Protein AF-A0A8T1RY50-F1 (afdb_monomer_lite)

Sequence (180 aa):
KTMLNDLLRFDVKDCSWCRAFTTGTPPAPRYHHSAVVYGSSMFVFGGYTGDIYSNSNLKNKNDLFEYKFATGQWTEWKTEGRLPVARSAHGATVYSEKLWIFAGYDGNARLNDMWTIGLQDRELTCWEEVSPESQQYSTSSWCFYIILCFLFQIFPQSVISYIFCRKLKISLFPLCADLI

InterPro domains:
  IPR015915 Kelch-type beta-propeller [G3DSA:2.120.10.80] (1-152)
  IPR015915 Kelch-type beta-propeller [SSF117281] (3-144)
  IPR051568 LZTR1/Attractin [PTHR46376] (1-136)

Secondary structure (DSSP, 8-state):
-------EEEETTTTEEEEPP-EE-PPPS-BS-EEEEETTEEEEE--EEEETTTTEEEEE---EEEEETTTTEEEEPPEESS-PPS-BS-EEEEETTEEEEEEEE-SSSEEEEEEEEESS--S-EE-EE--GGG--S-TTSHHHHHHHHHHHTTS-HHHHHHHHHHH-------------

Organism: Chelydra serpentina (NCBI:txid8475)

Foldseek 3Di:
DAFDQWDWDQDPVVRDIDTQDADDDTDDRFPQWDWEDDDQKIKIAWGWHDGPVVPPPTAIGGWIWIQGNVPNYIDTADEDDDGDARFGNWDWYDDPQKIKIAWGDNPPDTGGWIWIWHNPDRPYIYIDTDDPPPDPDDPPPDVVVVVVVRVPVPDDPVVVVVVVVPPDPDDDDDDDDDDD

Structure (mmCIF, N/CA/C/O backbone):
data_AF-A0A8T1RY50-F1
#
_entry.id   AF-A0A8T1RY50-F1
#
loop_
_atom_site.group_PDB
_atom_site.id
_atom_site.type_symbol
_atom_site.label_atom_id
_atom_site.label_alt_id
_atom_site.label_comp_id
_atom_site.label_asym_id
_atom_site.label_entity_id
_atom_site.label_seq_id
_atom_site.pdbx_PDB_ins_code
_atom_site.Cartn_x
_atom_site.Cartn_y
_atom_site.Cartn_z
_atom_site.occupancy
_atom_site.B_iso_or_equiv
_atom_site.auth_seq_id
_atom_site.auth_comp_id
_atom_site.auth_asym_id
_atom_site.auth_atom_id
_atom_site.pdbx_PDB_model_num
ATOM 1 N N . LYS A 1 1 ? 6.073 -7.346 -20.259 1.00 58.56 1 LYS A N 1
ATOM 2 C CA . LYS A 1 1 ? 4.921 -7.137 -19.345 1.00 58.56 1 LYS A CA 1
ATOM 3 C C . LYS A 1 1 ? 5.259 -5.949 -18.466 1.00 58.56 1 LYS A C 1
ATOM 5 O O . LYS A 1 1 ? 6.301 -5.985 -17.830 1.00 58.56 1 LYS A O 1
ATOM 10 N N . THR A 1 2 ? 4.444 -4.904 -18.493 1.00 80.56 2 THR A N 1
ATOM 11 C CA . THR A 1 2 ? 4.612 -3.713 -17.654 1.00 80.56 2 THR A CA 1
ATOM 12 C C . THR A 1 2 ? 4.087 -3.982 -16.246 1.00 80.56 2 THR A C 1
ATOM 14 O O . THR A 1 2 ? 3.250 -4.869 -16.051 1.00 80.56 2 THR A O 1
ATOM 17 N N . MET A 1 3 ? 4.588 -3.249 -15.250 1.00 88.38 3 MET A N 1
ATOM 18 C CA . MET A 1 3 ? 3.938 -3.243 -13.942 1.00 88.38 3 MET A CA 1
ATOM 19 C C . MET A 1 3 ? 2.560 -2.594 -14.040 1.00 88.38 3 MET A C 1
ATOM 21 O O . MET A 1 3 ? 2.364 -1.681 -14.840 1.00 88.38 3 MET A O 1
ATOM 25 N N . LEU A 1 4 ? 1.623 -3.063 -13.216 1.00 91.94 4 LEU A N 1
ATOM 26 C CA . LEU A 1 4 ? 0.250 -2.564 -13.171 1.00 91.94 4 LEU A CA 1
ATOM 27 C C . LEU A 1 4 ? -0.047 -1.961 -11.795 1.00 91.94 4 LEU A C 1
ATOM 29 O O . LEU A 1 4 ? 0.544 -2.356 -10.790 1.00 91.94 4 LEU A O 1
ATOM 33 N N . ASN A 1 5 ? -0.976 -1.013 -11.767 1.00 93.75 5 ASN A N 1
ATOM 34 C CA . ASN A 1 5 ? -1.620 -0.490 -10.561 1.00 93.75 5 ASN A CA 1
ATOM 35 C C . ASN A 1 5 ? -3.150 -0.618 -10.640 1.00 93.75 5 ASN A C 1
ATOM 37 O O . ASN A 1 5 ? -3.877 0.086 -9.942 1.00 93.75 5 ASN A O 1
ATOM 41 N N . ASP A 1 6 ? -3.637 -1.497 -11.515 1.00 92.44 6 ASP A N 1
ATOM 42 C CA . ASP A 1 6 ? -5.059 -1.767 -11.662 1.00 92.44 6 ASP A CA 1
ATOM 43 C C . ASP A 1 6 ? -5.592 -2.453 -10.401 1.00 92.44 6 ASP A C 1
ATOM 45 O O . ASP A 1 6 ? -5.055 -3.473 -9.966 1.00 92.44 6 ASP A O 1
ATOM 49 N N . LEU A 1 7 ? -6.679 -1.920 -9.840 1.00 95.56 7 LEU A N 1
ATOM 50 C CA . LEU A 1 7 ? -7.432 -2.594 -8.790 1.00 95.56 7 LEU A CA 1
ATOM 51 C C . LEU A 1 7 ? -8.587 -3.369 -9.425 1.00 95.56 7 LEU A C 1
ATOM 53 O O . LEU A 1 7 ? -9.485 -2.786 -10.038 1.00 95.56 7 LEU A O 1
ATOM 57 N N . LEU A 1 8 ? -8.560 -4.689 -9.270 1.00 94.94 8 LEU A N 1
ATOM 58 C CA . LEU A 1 8 ? -9.613 -5.583 -9.732 1.00 94.94 8 LEU A CA 1
ATOM 59 C C . LEU A 1 8 ? -10.396 -6.120 -8.539 1.00 94.94 8 LEU A C 1
ATOM 61 O O . LEU A 1 8 ? -9.831 -6.420 -7.489 1.00 94.94 8 LEU A O 1
ATOM 65 N N . ARG A 1 9 ? -11.704 -6.264 -8.725 1.00 93.25 9 ARG A N 1
ATOM 66 C CA . ARG A 1 9 ? -12.611 -6.905 -7.782 1.00 93.25 9 ARG A CA 1
ATOM 67 C C . ARG A 1 9 ? -13.214 -8.125 -8.463 1.00 93.25 9 ARG A C 1
ATOM 69 O O . ARG A 1 9 ? -13.675 -8.041 -9.598 1.00 93.25 9 ARG A O 1
ATOM 76 N N . PHE A 1 10 ? -13.231 -9.241 -7.750 1.00 94.56 10 PHE A N 1
ATOM 77 C CA . PHE A 1 10 ? -14.009 -10.402 -8.150 1.00 94.56 10 PHE A CA 1
ATOM 78 C C . PHE A 1 10 ? -15.392 -10.323 -7.507 1.00 94.56 10 PHE A C 1
ATOM 80 O O . PHE A 1 10 ? -15.496 -10.189 -6.284 1.00 94.56 10 PHE A O 1
ATOM 87 N N . ASP A 1 11 ? -16.444 -10.374 -8.317 1.00 91.38 11 ASP A N 1
ATOM 88 C CA . ASP A 1 11 ? -17.797 -10.565 -7.818 1.00 91.38 11 ASP A CA 1
ATOM 89 C C . ASP A 1 11 ? -18.098 -12.061 -7.716 1.00 91.38 11 ASP A C 1
ATOM 91 O O . ASP A 1 11 ? -18.089 -12.784 -8.711 1.00 91.38 11 ASP A O 1
ATOM 95 N N . VAL A 1 12 ? -18.341 -12.528 -6.490 1.00 95.00 12 VAL A N 1
ATOM 96 C CA . VAL A 1 12 ? -18.585 -13.946 -6.198 1.00 95.00 12 VAL A CA 1
ATOM 97 C C . VAL A 1 12 ? -19.958 -14.396 -6.695 1.00 95.00 12 VAL A C 1
ATOM 99 O O . VAL A 1 12 ? -20.115 -15.563 -7.035 1.00 95.00 12 VAL A O 1
ATOM 102 N N . LYS A 1 13 ? -20.952 -13.499 -6.746 1.00 95.44 13 LYS A N 1
ATOM 103 C CA . LYS A 1 13 ? -22.305 -13.854 -7.198 1.00 95.44 13 LYS A CA 1
ATOM 104 C C . LYS A 1 13 ? -22.330 -14.051 -8.705 1.00 95.44 13 LYS A C 1
ATOM 106 O O . LYS A 1 13 ? -22.889 -15.031 -9.186 1.00 95.44 13 LYS A O 1
ATOM 111 N N . ASP A 1 14 ? -21.673 -13.144 -9.417 1.00 94.25 14 ASP A N 1
ATOM 112 C CA . ASP A 1 14 ? -21.629 -13.149 -10.878 1.00 94.25 14 ASP A CA 1
ATOM 113 C C . ASP A 1 14 ? -20.434 -13.945 -11.430 1.00 94.25 14 ASP A C 1
ATOM 115 O O . ASP A 1 14 ? -20.265 -14.048 -12.645 1.00 94.25 14 ASP A O 1
ATOM 119 N N . CYS A 1 15 ? -19.584 -14.487 -10.549 1.00 96.06 15 CYS A N 1
ATOM 120 C CA . CYS A 1 15 ? -18.342 -15.193 -10.877 1.00 96.06 15 CYS A CA 1
ATOM 121 C C . CYS A 1 15 ? -17.478 -14.444 -11.906 1.00 96.06 15 CYS A C 1
ATOM 123 O O . CYS A 1 15 ? -16.898 -15.047 -12.813 1.00 96.06 15 CYS A O 1
ATOM 125 N N . SER A 1 16 ? -17.400 -13.119 -11.783 1.00 95.56 16 SER A N 1
ATOM 126 C CA . SER A 1 16 ? -16.798 -12.256 -12.797 1.00 95.56 16 SER A CA 1
ATOM 127 C C . SER A 1 16 ? -15.791 -11.279 -12.200 1.00 95.56 16 SER A C 1
ATOM 129 O O . SER A 1 16 ? -15.884 -10.862 -11.047 1.00 95.56 16 SER A O 1
ATOM 131 N N . TRP A 1 17 ? -14.789 -10.920 -13.001 1.00 96.75 17 TRP A N 1
ATOM 132 C CA . TRP A 1 17 ? -13.824 -9.883 -12.651 1.00 96.75 17 TRP A CA 1
ATOM 133 C C . TRP A 1 17 ? -14.281 -8.545 -13.211 1.00 96.75 17 TRP A C 1
ATOM 135 O O . TRP A 1 17 ? -14.539 -8.419 -14.408 1.00 96.75 17 TRP A O 1
ATOM 145 N N . CYS A 1 18 ? -14.309 -7.528 -12.361 1.00 93.75 18 CYS A N 1
ATOM 146 C CA . CYS A 1 18 ? -14.550 -6.154 -12.761 1.00 93.75 18 CYS A CA 1
ATOM 147 C C . CYS A 1 18 ? -13.427 -5.245 -12.259 1.00 93.75 18 CYS A C 1
ATOM 149 O O . CYS A 1 18 ? -12.733 -5.530 -11.278 1.00 93.75 18 CYS A O 1
ATOM 151 N N . ARG A 1 19 ? -13.225 -4.125 -12.953 1.00 94.12 19 ARG A N 1
ATOM 152 C CA . ARG A 1 19 ? -12.331 -3.075 -12.469 1.00 94.12 19 ARG A CA 1
ATOM 153 C C . ARG A 1 19 ? -13.013 -2.383 -11.294 1.00 94.12 19 ARG A C 1
ATOM 155 O O . ARG A 1 19 ? -14.165 -1.969 -11.410 1.00 94.12 19 ARG A O 1
ATOM 162 N N . ALA A 1 20 ? -12.320 -2.281 -10.165 1.00 94.19 20 ALA A N 1
ATOM 163 C CA . ALA A 1 20 ? -12.843 -1.550 -9.023 1.00 94.19 20 ALA A CA 1
ATOM 164 C C . ALA A 1 20 ? -12.942 -0.057 -9.365 1.00 94.19 20 ALA A C 1
ATOM 166 O O . ALA A 1 20 ? -12.116 0.482 -10.105 1.00 94.19 20 ALA A O 1
ATOM 167 N N . PHE A 1 21 ? -13.957 0.611 -8.824 1.00 94.06 21 PHE A N 1
ATOM 168 C CA . PHE A 1 21 ? -14.081 2.058 -8.945 1.00 94.06 21 PHE A CA 1
ATOM 169 C C . PHE A 1 21 ? -12.992 2.734 -8.110 1.00 94.06 21 PHE A C 1
ATOM 171 O O . PHE A 1 21 ? -12.888 2.473 -6.917 1.00 94.06 21 PHE A O 1
ATOM 178 N N . THR A 1 22 ? -12.190 3.604 -8.719 1.00 95.31 22 THR A N 1
ATOM 179 C CA . THR A 1 22 ? -11.070 4.259 -8.034 1.00 95.31 22 THR A CA 1
ATOM 180 C C . THR A 1 22 ? -11.094 5.768 -8.237 1.00 95.31 22 THR A C 1
ATOM 182 O O . THR A 1 22 ? -11.240 6.235 -9.365 1.00 95.31 22 THR A O 1
ATOM 185 N N . THR A 1 23 ? -10.867 6.520 -7.164 1.00 96.81 23 THR A N 1
ATOM 186 C CA . THR A 1 23 ? -10.658 7.975 -7.151 1.00 96.81 23 THR A CA 1
ATOM 187 C C . THR A 1 23 ? -9.398 8.326 -6.352 1.00 96.81 23 THR A C 1
ATOM 189 O O . THR A 1 23 ? -8.834 7.476 -5.662 1.00 96.81 23 THR A O 1
ATOM 192 N N . GLY A 1 24 ? -8.937 9.577 -6.440 1.00 95.62 24 GLY A N 1
ATOM 193 C CA . GLY A 1 24 ? -7.685 10.009 -5.809 1.00 95.62 24 GLY A CA 1
ATOM 194 C C . GLY A 1 24 ? -6.443 9.511 -6.552 1.00 95.62 24 GLY A C 1
ATOM 195 O O . GLY A 1 24 ? -6.509 9.183 -7.738 1.00 95.62 24 GLY A O 1
ATOM 196 N N . THR A 1 25 ? -5.308 9.468 -5.853 1.00 96.06 25 THR A N 1
ATOM 197 C CA . THR A 1 25 ? -4.019 9.059 -6.430 1.00 96.06 25 THR A CA 1
ATOM 198 C C . THR A 1 25 ? -3.674 7.643 -5.966 1.00 96.06 25 THR A C 1
ATOM 200 O O . THR A 1 25 ? -3.323 7.470 -4.797 1.00 96.06 25 THR A O 1
ATOM 203 N N . PRO A 1 26 ? -3.780 6.620 -6.834 1.00 96.69 26 PRO A N 1
ATOM 204 C CA . PRO A 1 26 ? -3.402 5.259 -6.478 1.00 96.69 26 PRO A CA 1
ATOM 205 C C . PRO A 1 26 ? -1.878 5.118 -6.349 1.00 96.69 26 PRO A C 1
ATOM 207 O O . PRO A 1 26 ? -1.128 5.924 -6.912 1.00 96.69 26 PRO A O 1
ATOM 210 N N . PRO A 1 27 ? -1.397 4.056 -5.682 1.00 97.19 27 PRO A N 1
ATOM 211 C CA . PRO A 1 27 ? 0.019 3.728 -5.688 1.00 97.19 27 PRO A CA 1
ATOM 212 C C . PRO A 1 27 ? 0.549 3.556 -7.120 1.00 97.19 27 PRO A C 1
ATOM 214 O O . PRO A 1 27 ? -0.134 3.046 -8.013 1.00 97.19 27 PRO A O 1
ATOM 217 N N . ALA A 1 28 ? 1.810 3.939 -7.334 1.00 96.31 28 ALA A N 1
ATOM 218 C CA . ALA A 1 28 ? 2.505 3.647 -8.586 1.00 96.31 28 ALA A CA 1
ATOM 219 C C . ALA A 1 28 ? 2.524 2.129 -8.880 1.00 96.31 28 ALA A C 1
ATOM 221 O O . ALA A 1 28 ? 2.576 1.340 -7.925 1.00 96.31 28 ALA A O 1
ATOM 222 N N . PRO A 1 29 ? 2.538 1.718 -10.165 1.00 95.75 29 PRO A N 1
ATOM 223 C CA . PRO A 1 29 ? 2.633 0.315 -10.557 1.00 95.75 29 PRO A CA 1
ATOM 224 C C . PRO A 1 29 ? 3.784 -0.408 -9.863 1.00 95.75 29 PRO A C 1
ATOM 226 O O . PRO A 1 29 ? 4.924 0.060 -9.906 1.00 95.75 29 PRO A O 1
ATOM 229 N N . ARG A 1 30 ? 3.480 -1.527 -9.198 1.00 95.62 30 ARG A N 1
ATOM 230 C CA . ARG A 1 30 ? 4.417 -2.181 -8.272 1.00 95.62 30 ARG A CA 1
ATOM 231 C C . ARG A 1 30 ? 4.194 -3.682 -8.140 1.00 95.62 30 ARG A C 1
ATOM 233 O O . ARG A 1 30 ? 3.095 -4.175 -8.372 1.00 95.62 30 ARG A O 1
ATOM 240 N N . TYR A 1 31 ? 5.223 -4.390 -7.681 1.00 94.12 31 TYR A N 1
ATOM 241 C CA . TYR A 1 31 ? 5.176 -5.816 -7.335 1.00 94.12 31 TYR A CA 1
ATOM 242 C C . TYR A 1 31 ? 5.632 -6.069 -5.897 1.00 94.12 31 TYR A C 1
ATOM 244 O O . TYR A 1 31 ? 6.298 -5.231 -5.290 1.00 94.12 31 TYR A O 1
ATOM 252 N N . HIS A 1 32 ? 5.282 -7.247 -5.365 1.00 95.75 32 HIS A N 1
ATOM 253 C CA . HIS A 1 32 ? 5.700 -7.721 -4.038 1.00 95.75 32 HIS A CA 1
ATOM 254 C C . HIS A 1 32 ? 5.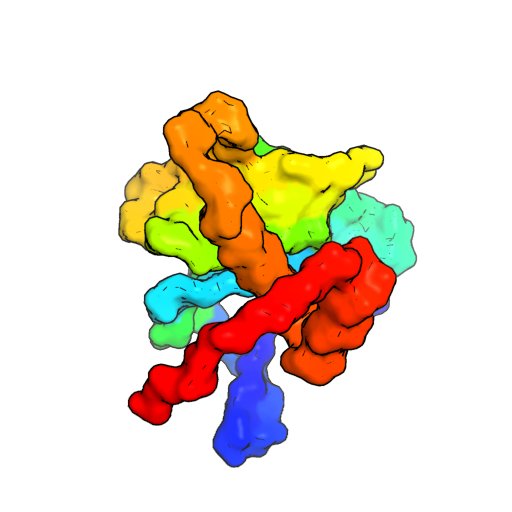392 -6.739 -2.889 1.00 95.75 32 HIS A C 1
ATOM 256 O O . HIS A 1 32 ? 6.137 -6.672 -1.908 1.00 95.75 32 HIS A O 1
ATOM 262 N N . HIS A 1 33 ? 4.313 -5.966 -3.028 1.00 97.88 33 HIS A N 1
ATOM 263 C CA . HIS A 1 33 ? 3.709 -5.206 -1.938 1.00 97.88 33 HIS A CA 1
ATOM 264 C C . HIS A 1 33 ? 2.846 -6.140 -1.080 1.00 97.88 33 HIS A C 1
ATOM 266 O O . HIS A 1 33 ? 2.429 -7.200 -1.552 1.00 97.88 33 HIS A O 1
ATOM 272 N N . SER A 1 34 ? 2.544 -5.737 0.150 1.00 97.94 34 SER A N 1
ATOM 273 C CA . SER A 1 34 ? 1.508 -6.388 0.952 1.00 97.94 34 SER A CA 1
ATOM 274 C C . SER A 1 34 ? 0.206 -5.598 0.880 1.00 97.94 34 SER A C 1
ATOM 276 O O . SER A 1 34 ? 0.249 -4.368 0.806 1.00 97.94 34 SER A O 1
ATOM 278 N N . ALA A 1 35 ? -0.931 -6.284 0.981 1.00 97.56 35 ALA A N 1
ATOM 279 C CA . ALA A 1 35 ? -2.235 -5.660 1.160 1.00 97.56 35 ALA A CA 1
ATOM 280 C C . ALA A 1 35 ? -2.975 -6.317 2.332 1.00 97.56 35 ALA A C 1
ATOM 282 O O . ALA A 1 35 ? -3.028 -7.543 2.418 1.00 97.56 35 ALA A O 1
ATOM 283 N N . VAL A 1 36 ? -3.548 -5.510 3.222 1.00 97.62 36 VAL A N 1
ATOM 284 C CA . VAL A 1 36 ? -4.334 -5.972 4.375 1.00 97.62 36 VAL A CA 1
ATOM 285 C C . VAL A 1 36 ? -5.640 -5.195 4.478 1.00 97.62 36 VAL A C 1
ATOM 287 O O . VAL A 1 36 ? -5.745 -4.081 3.972 1.00 97.62 36 VAL A O 1
ATOM 290 N N . VAL A 1 37 ? -6.642 -5.764 5.142 1.00 97.50 37 VAL A N 1
ATOM 291 C CA . VAL A 1 37 ? -7.939 -5.110 5.360 1.00 97.50 37 VAL A CA 1
ATOM 292 C C . VAL A 1 37 ? -8.094 -4.762 6.834 1.00 97.50 37 VAL A C 1
ATOM 294 O O . VAL A 1 37 ? -7.830 -5.595 7.699 1.00 97.50 37 VAL A O 1
ATOM 297 N N . TYR A 1 38 ? -8.546 -3.541 7.111 1.00 95.94 38 TYR A N 1
ATOM 298 C CA . TYR A 1 38 ? -8.947 -3.097 8.442 1.00 95.94 38 TYR A CA 1
ATOM 299 C C . TYR A 1 38 ? -10.167 -2.179 8.333 1.00 95.94 38 TYR A C 1
ATOM 301 O O . TYR A 1 38 ? -10.164 -1.200 7.583 1.00 95.94 38 TYR A O 1
ATOM 309 N N . GLY A 1 39 ? -11.232 -2.522 9.061 1.00 94.69 39 GLY A N 1
ATOM 310 C CA . GLY A 1 39 ? -12.519 -1.838 8.957 1.00 94.69 39 GLY A CA 1
ATOM 311 C C . GLY A 1 39 ? -13.054 -1.841 7.521 1.00 94.69 39 GLY A C 1
ATOM 312 O O . GLY A 1 39 ? -13.134 -2.880 6.870 1.00 94.69 39 GLY A O 1
ATOM 313 N N . SER A 1 40 ? -13.409 -0.660 7.018 1.00 95.56 40 SER A N 1
ATOM 314 C CA . SER A 1 40 ? -13.930 -0.444 5.662 1.00 95.56 40 SER A CA 1
ATOM 315 C C . SER A 1 40 ? -12.859 -0.015 4.649 1.00 95.56 40 SER A C 1
ATOM 317 O O . SER A 1 40 ? -13.190 0.604 3.629 1.00 95.56 40 SER A O 1
ATOM 319 N N . SER A 1 41 ? -11.592 -0.327 4.923 1.00 96.81 41 SER A N 1
ATOM 320 C CA . SER A 1 41 ? -10.461 0.085 4.097 1.00 96.81 41 SER A CA 1
ATOM 321 C C . SER A 1 41 ? -9.467 -1.051 3.857 1.00 96.81 41 SER A C 1
ATOM 323 O O . SER A 1 41 ? -9.291 -1.952 4.680 1.00 96.81 41 SER A O 1
ATOM 325 N N . MET A 1 42 ? -8.787 -0.982 2.716 1.00 97.94 42 MET A N 1
ATOM 326 C CA . MET A 1 42 ? -7.612 -1.789 2.401 1.00 97.94 42 MET A CA 1
ATOM 327 C C . MET A 1 42 ? -6.358 -0.928 2.522 1.00 97.94 42 MET A C 1
ATOM 329 O O . MET A 1 42 ? -6.337 0.199 2.036 1.00 97.94 42 MET A O 1
ATOM 333 N N . PHE A 1 43 ? -5.307 -1.479 3.113 1.00 97.62 43 PHE A N 1
ATOM 334 C CA . PHE A 1 43 ? -4.014 -0.833 3.280 1.00 97.62 43 PHE A CA 1
ATOM 335 C C . PHE A 1 43 ? -2.965 -1.556 2.452 1.00 97.62 43 PHE A C 1
ATOM 337 O O . PHE A 1 43 ? -2.864 -2.780 2.516 1.00 97.62 43 PHE A O 1
ATOM 344 N N . VAL A 1 44 ? -2.186 -0.801 1.685 1.00 98.50 44 VAL A N 1
ATOM 345 C CA . VAL A 1 44 ? -1.110 -1.300 0.829 1.00 98.50 44 VAL A CA 1
ATOM 346 C C . VAL A 1 44 ? 0.202 -0.693 1.294 1.00 98.50 44 VAL A C 1
ATOM 348 O O . VAL A 1 44 ? 0.312 0.528 1.372 1.00 98.50 44 VAL A O 1
ATOM 351 N N . PHE A 1 45 ? 1.197 -1.533 1.568 1.00 98.56 45 PHE A N 1
ATOM 352 C CA . PHE A 1 45 ? 2.513 -1.083 2.013 1.00 98.56 45 PHE A CA 1
ATOM 353 C C . PHE A 1 45 ? 3.635 -1.658 1.145 1.00 98.56 45 PHE A C 1
ATOM 355 O O . PHE A 1 45 ? 3.642 -2.841 0.785 1.00 98.56 45 PHE A O 1
ATOM 362 N N . GLY A 1 46 ? 4.593 -0.791 0.817 1.00 98.19 46 GLY A N 1
ATOM 363 C CA . GLY A 1 46 ? 5.859 -1.142 0.185 1.00 98.19 46 GLY A CA 1
ATOM 364 C C . GLY A 1 46 ? 5.738 -1.798 -1.193 1.00 98.19 46 GLY A C 1
ATOM 365 O O . GLY A 1 46 ? 4.926 -1.402 -2.037 1.00 98.19 46 GLY A O 1
ATOM 366 N N . GLY A 1 47 ? 6.603 -2.783 -1.439 1.00 97.69 47 GLY A N 1
ATOM 367 C CA . GLY A 1 47 ? 6.832 -3.367 -2.761 1.00 97.69 47 GLY A CA 1
ATOM 368 C C . GLY A 1 47 ? 7.909 -2.611 -3.536 1.00 97.69 47 GLY A C 1
ATOM 369 O O . GLY A 1 47 ? 8.584 -1.739 -2.991 1.00 97.69 47 GLY A O 1
ATOM 370 N N . TYR A 1 48 ? 8.091 -2.942 -4.811 1.00 96.19 48 TYR A N 1
ATOM 371 C CA . TYR A 1 48 ? 9.023 -2.226 -5.683 1.00 96.19 48 TYR A CA 1
ATOM 372 C C . TYR A 1 48 ? 8.375 -1.781 -6.990 1.00 96.19 48 TYR A C 1
ATOM 374 O O . TYR A 1 48 ? 7.514 -2.464 -7.544 1.00 96.19 48 TYR A O 1
ATOM 382 N N . THR A 1 49 ? 8.819 -0.623 -7.471 1.00 95.44 49 THR A N 1
ATOM 383 C CA . THR A 1 49 ? 8.459 -0.015 -8.761 1.00 95.44 49 THR A CA 1
ATOM 384 C C . THR A 1 49 ? 9.637 -0.114 -9.730 1.00 95.44 49 THR A C 1
ATOM 386 O O . THR A 1 49 ? 10.764 -0.296 -9.278 1.00 95.44 49 THR A O 1
ATOM 389 N N . GLY A 1 50 ? 9.415 0.068 -11.030 1.00 91.50 50 GLY A N 1
ATOM 390 C CA . GLY A 1 50 ? 10.475 0.076 -12.045 1.00 91.50 50 GLY A CA 1
ATOM 391 C C . GLY A 1 50 ? 10.077 -0.724 -13.278 1.00 91.50 50 GLY A C 1
ATOM 392 O O . GLY A 1 50 ? 8.888 -0.937 -13.523 1.00 91.50 50 GLY A O 1
ATOM 393 N N . ASP A 1 51 ? 11.065 -1.197 -14.034 1.00 87.25 51 ASP A N 1
ATOM 394 C CA . ASP A 1 51 ? 10.833 -2.078 -15.174 1.00 87.25 51 ASP A CA 1
ATOM 395 C C . ASP A 1 51 ? 11.375 -3.483 -14.890 1.00 87.25 51 ASP A C 1
ATOM 397 O O . ASP A 1 51 ? 12.582 -3.726 -14.870 1.00 87.25 51 ASP A O 1
ATOM 401 N N . ILE A 1 52 ? 10.452 -4.425 -14.687 1.00 83.81 52 ILE A N 1
ATOM 402 C CA . ILE A 1 52 ? 10.777 -5.840 -14.456 1.00 83.81 52 ILE A CA 1
ATOM 403 C C . ILE A 1 52 ? 11.381 -6.478 -15.699 1.00 83.81 52 ILE A C 1
ATOM 405 O O . ILE A 1 52 ? 12.201 -7.381 -15.576 1.00 83.81 52 ILE A O 1
ATOM 409 N N . TYR A 1 53 ? 10.983 -6.042 -16.895 1.00 84.19 53 TYR A N 1
ATOM 410 C CA . TYR A 1 53 ? 11.420 -6.690 -18.123 1.00 84.19 53 TYR A CA 1
ATOM 411 C C . TYR A 1 53 ? 12.894 -6.410 -18.406 1.00 84.19 53 TYR A C 1
ATOM 413 O O . TYR A 1 53 ? 13.658 -7.333 -18.672 1.00 84.19 53 TYR A O 1
ATOM 421 N N . SER A 1 54 ? 13.296 -5.144 -18.305 1.00 86.31 54 SER A N 1
ATOM 422 C CA . SER A 1 54 ? 14.698 -4.746 -18.445 1.00 86.31 54 SER A CA 1
ATOM 423 C C . SER A 1 54 ? 15.511 -4.926 -17.159 1.00 86.31 54 SER A C 1
ATOM 425 O O . SER A 1 54 ? 16.709 -4.648 -17.163 1.00 86.31 54 SER A O 1
ATOM 427 N N . ASN A 1 55 ? 14.877 -5.379 -16.068 1.00 84.19 55 ASN A N 1
ATOM 428 C CA . ASN A 1 55 ? 15.463 -5.459 -14.729 1.00 84.19 55 ASN A CA 1
ATOM 429 C C . ASN A 1 55 ? 16.192 -4.157 -14.342 1.00 84.19 55 ASN A C 1
ATOM 431 O O . ASN A 1 55 ? 17.301 -4.170 -13.807 1.00 84.19 55 ASN A O 1
ATOM 435 N N . SER A 1 56 ? 15.587 -3.018 -14.683 1.00 85.75 56 SER A N 1
ATOM 436 C CA . SER A 1 56 ? 16.203 -1.702 -14.554 1.00 85.75 56 SER A CA 1
ATOM 437 C C . SER A 1 56 ? 15.334 -0.773 -13.718 1.00 85.75 56 SER A C 1
ATOM 439 O O . SER A 1 56 ? 14.106 -0.899 -13.662 1.00 85.75 56 SER A O 1
ATOM 441 N N . ASN A 1 57 ? 15.991 0.169 -13.039 1.00 88.12 57 ASN A N 1
ATOM 442 C CA . ASN A 1 57 ? 15.336 1.167 -12.191 1.00 88.12 57 ASN A CA 1
ATOM 443 C C . ASN A 1 57 ? 14.409 0.560 -11.121 1.00 88.12 57 ASN A C 1
ATOM 445 O O . ASN A 1 57 ? 13.430 1.191 -10.716 1.00 88.12 57 ASN A O 1
ATOM 449 N N . LEU A 1 58 ? 14.704 -0.666 -10.667 1.00 92.00 58 LEU A N 1
ATOM 450 C CA . LEU A 1 58 ? 13.966 -1.301 -9.584 1.00 92.00 58 LEU A CA 1
ATOM 451 C C . LEU A 1 58 ? 14.208 -0.526 -8.291 1.00 92.00 58 LEU A C 1
ATOM 453 O O . LEU A 1 58 ? 15.340 -0.386 -7.830 1.00 92.00 58 LEU A O 1
ATOM 457 N N . LYS A 1 59 ? 13.128 -0.010 -7.711 1.00 95.50 59 LYS A N 1
ATOM 458 C CA . LYS A 1 59 ? 13.168 0.810 -6.505 1.00 95.50 59 LYS A CA 1
ATOM 459 C C . LYS A 1 59 ? 12.120 0.325 -5.521 1.00 95.50 59 LYS A C 1
ATOM 461 O O . LYS A 1 59 ? 10.923 0.443 -5.787 1.00 95.50 59 LYS A O 1
ATOM 466 N N . ASN A 1 60 ? 12.581 -0.189 -4.384 1.00 97.44 60 ASN A N 1
ATOM 467 C CA . ASN A 1 60 ? 11.711 -0.494 -3.257 1.00 97.44 60 ASN A CA 1
ATOM 468 C C . ASN A 1 60 ? 11.020 0.775 -2.741 1.00 97.44 60 ASN A C 1
ATOM 470 O O . ASN A 1 60 ? 11.531 1.893 -2.874 1.00 97.44 60 ASN A O 1
ATOM 474 N N . LYS A 1 61 ? 9.858 0.584 -2.123 1.00 98.06 61 LYS A N 1
ATOM 475 C CA . LYS A 1 61 ? 9.041 1.624 -1.503 1.00 98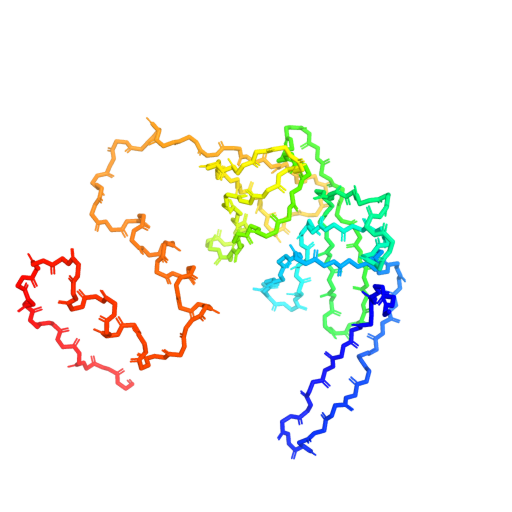.06 61 LYS A CA 1
ATOM 476 C C . LYS A 1 61 ? 8.770 1.289 -0.034 1.00 98.06 61 LYS A C 1
ATOM 478 O O . LYS A 1 61 ? 8.829 0.128 0.365 1.00 98.06 61 LYS A O 1
ATOM 483 N N . ASN A 1 62 ? 8.492 2.313 0.760 1.00 97.75 62 ASN A N 1
ATOM 484 C CA . ASN A 1 62 ? 7.989 2.249 2.140 1.00 97.75 62 ASN A CA 1
ATOM 485 C C . ASN A 1 62 ? 6.772 3.173 2.318 1.00 97.75 62 ASN A C 1
ATOM 487 O O . ASN A 1 62 ? 6.513 3.665 3.410 1.00 97.75 62 ASN A O 1
ATOM 491 N N . ASP A 1 63 ? 6.064 3.454 1.229 1.00 97.44 63 ASP A N 1
ATOM 492 C CA . ASP A 1 63 ? 4.832 4.228 1.241 1.00 97.44 63 ASP A CA 1
ATOM 493 C C . ASP A 1 63 ? 3.669 3.367 1.765 1.00 97.44 63 ASP A C 1
ATOM 495 O O . ASP A 1 63 ? 3.618 2.151 1.547 1.00 97.44 63 ASP A O 1
ATOM 499 N N . LEU A 1 64 ? 2.741 4.007 2.479 1.00 97.38 64 LEU A N 1
ATOM 500 C CA . LEU A 1 64 ? 1.519 3.396 2.996 1.00 97.38 64 LEU A CA 1
ATOM 501 C C . LEU A 1 64 ? 0.321 4.052 2.312 1.00 97.38 64 LEU A C 1
ATOM 503 O O . LEU A 1 64 ? 0.105 5.254 2.430 1.00 97.38 64 LEU A O 1
ATOM 507 N N . PHE A 1 65 ? -0.465 3.255 1.601 1.00 97.81 65 PHE A N 1
ATOM 508 C CA . PHE A 1 65 ? -1.673 3.698 0.916 1.00 97.81 65 PHE A CA 1
ATOM 509 C C . PHE A 1 65 ? -2.906 3.090 1.562 1.00 97.81 65 PHE A C 1
ATOM 511 O O . PHE A 1 65 ? -2.915 1.912 1.906 1.00 97.81 65 PHE A O 1
ATOM 518 N N . GLU A 1 66 ? -3.973 3.872 1.640 1.00 97.38 66 GLU A N 1
ATOM 519 C CA . GLU A 1 66 ? -5.301 3.418 2.023 1.00 97.38 66 GLU A CA 1
ATOM 520 C C . GLU A 1 66 ? -6.253 3.531 0.834 1.00 97.38 66 GLU A C 1
ATOM 522 O O . GLU A 1 66 ? -6.296 4.555 0.150 1.00 97.38 66 GLU A O 1
ATOM 527 N N . TYR A 1 67 ? -7.055 2.493 0.631 1.00 97.94 67 TYR A N 1
ATOM 528 C CA . TYR A 1 67 ? -8.190 2.473 -0.273 1.00 97.94 67 TYR A CA 1
ATOM 529 C C . TYR A 1 67 ? -9.485 2.281 0.513 1.00 97.94 67 TYR A C 1
ATOM 531 O O . TYR A 1 67 ? -9.692 1.238 1.137 1.00 97.94 67 TYR A O 1
ATOM 539 N N . LYS A 1 68 ? -10.379 3.269 0.457 1.00 96.88 68 LYS A N 1
ATOM 540 C CA . LYS A 1 68 ? -11.702 3.198 1.092 1.00 96.88 68 LYS A CA 1
ATOM 541 C C . LYS A 1 68 ? -12.690 2.479 0.182 1.00 96.88 68 LYS A C 1
ATOM 543 O O . LYS A 1 68 ? -13.017 2.990 -0.888 1.00 96.88 68 LYS A O 1
ATOM 548 N N . PHE A 1 69 ? -13.244 1.348 0.623 1.00 96.12 69 PHE A N 1
ATOM 549 C CA . PHE A 1 69 ? -14.159 0.554 -0.211 1.00 96.12 69 PHE A CA 1
ATOM 550 C C . PHE A 1 69 ? -15.438 1.306 -0.596 1.00 96.12 69 PHE A C 1
ATOM 552 O O . PHE A 1 69 ? -15.920 1.153 -1.714 1.00 96.12 69 PHE A O 1
ATOM 559 N N . ALA A 1 70 ? -15.975 2.126 0.313 1.00 95.75 70 ALA A N 1
ATOM 560 C CA . ALA A 1 70 ? -17.240 2.828 0.102 1.00 95.75 70 ALA A CA 1
ATOM 561 C C . ALA A 1 70 ? -17.159 3.918 -0.980 1.00 95.75 70 ALA A C 1
ATOM 563 O O . ALA A 1 70 ? -18.114 4.124 -1.721 1.00 95.75 70 ALA A O 1
ATOM 564 N N . THR A 1 71 ? -16.028 4.623 -1.068 1.00 96.75 71 THR A N 1
ATOM 565 C CA . THR A 1 71 ? -15.851 5.773 -1.973 1.00 96.75 71 THR A CA 1
ATOM 566 C C . THR A 1 71 ? -14.915 5.482 -3.142 1.00 96.75 71 THR A C 1
ATOM 568 O O . THR A 1 71 ? -14.799 6.294 -4.058 1.00 96.75 71 THR A O 1
ATOM 571 N N . GLY A 1 72 ? -14.201 4.356 -3.103 1.00 96.56 72 GLY A N 1
ATOM 572 C CA . GLY A 1 72 ? -13.128 4.044 -4.041 1.00 96.56 72 GLY A CA 1
ATOM 573 C C . GLY A 1 72 ? -11.908 4.960 -3.909 1.00 96.56 72 GLY A C 1
ATOM 574 O O . GLY A 1 72 ? -11.084 5.015 -4.817 1.00 96.56 72 GLY A O 1
ATOM 575 N N . GLN A 1 73 ? -11.798 5.737 -2.831 1.00 97.75 73 GLN A N 1
ATOM 576 C CA . GLN A 1 73 ? -10.760 6.755 -2.702 1.00 97.75 73 GLN A CA 1
ATOM 577 C C . GLN A 1 73 ? -9.434 6.149 -2.251 1.00 97.75 73 GLN A C 1
ATOM 579 O O . GLN A 1 73 ? -9.361 5.549 -1.178 1.00 97.75 73 GLN A O 1
ATOM 584 N N . TRP A 1 74 ? -8.390 6.386 -3.042 1.00 98.25 74 TRP A N 1
ATOM 585 C CA . TRP A 1 74 ? -7.001 6.190 -2.648 1.00 98.25 74 TRP A CA 1
ATOM 586 C C . TRP A 1 74 ? -6.452 7.415 -1.923 1.00 98.25 74 TRP A C 1
ATOM 588 O O . TRP A 1 74 ? -6.691 8.560 -2.317 1.00 98.25 74 TRP A O 1
ATOM 598 N N . THR A 1 75 ? -5.698 7.185 -0.854 1.00 96.44 75 THR A N 1
ATOM 599 C CA . THR A 1 75 ? -4.988 8.227 -0.108 1.00 96.44 75 THR A CA 1
ATOM 600 C C . THR A 1 75 ? -3.658 7.677 0.389 1.00 96.44 75 THR A C 1
ATOM 602 O O . THR A 1 75 ? -3.6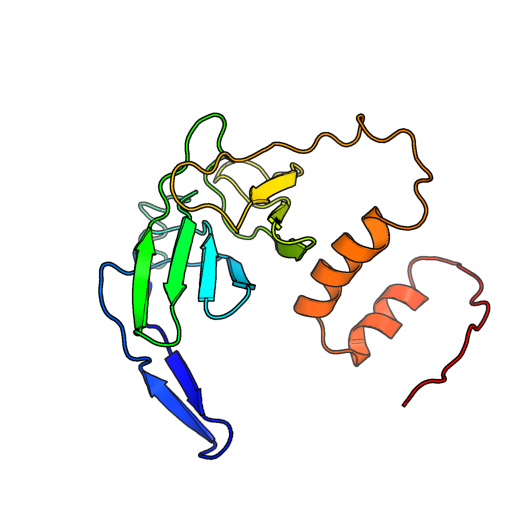20 6.625 1.022 1.00 96.44 75 THR A O 1
ATOM 605 N N . GLU A 1 76 ? -2.570 8.387 0.109 1.00 96.12 76 GLU A N 1
ATOM 606 C CA . GLU A 1 76 ? -1.271 8.106 0.719 1.00 96.12 76 GLU A CA 1
ATOM 607 C C . GLU A 1 76 ? -1.256 8.654 2.150 1.00 96.12 76 GLU A C 1
ATOM 609 O O . GLU A 1 76 ? -1.604 9.815 2.384 1.00 96.12 76 GLU A O 1
ATOM 614 N N . TRP A 1 77 ? -0.887 7.811 3.108 1.00 94.94 77 TRP A N 1
ATOM 615 C CA . TRP A 1 77 ? -0.742 8.199 4.504 1.00 94.94 77 TRP A CA 1
ATOM 616 C C . TRP A 1 77 ? 0.586 8.920 4.705 1.00 94.94 77 TRP A C 1
ATOM 618 O O . TRP A 1 77 ? 1.643 8.438 4.297 1.00 94.94 77 TRP A O 1
ATOM 628 N N . LYS A 1 78 ? 0.536 10.074 5.374 1.00 91.94 78 LYS A N 1
ATOM 629 C CA . LYS A 1 78 ? 1.740 10.778 5.809 1.00 91.94 78 LYS A CA 1
ATOM 630 C C . LYS A 1 78 ? 2.207 10.173 7.126 1.00 91.94 78 LYS A C 1
ATOM 632 O O . LYS A 1 78 ? 1.469 10.180 8.105 1.00 91.94 78 LYS A O 1
ATOM 637 N N . THR A 1 79 ? 3.429 9.657 7.133 1.00 91.81 79 THR A N 1
ATOM 638 C CA . THR A 1 79 ? 4.053 9.074 8.323 1.00 91.81 79 THR A CA 1
ATOM 639 C C . THR A 1 79 ? 5.289 9.861 8.720 1.00 91.81 79 THR A C 1
ATOM 641 O O . THR A 1 79 ? 6.061 10.269 7.851 1.00 91.81 79 THR A O 1
ATOM 644 N N . GLU A 1 80 ? 5.504 10.025 10.020 1.00 88.12 80 GLU A N 1
ATOM 645 C CA . GLU A 1 80 ? 6.636 10.773 10.573 1.00 88.12 80 GLU A CA 1
ATOM 646 C C . GLU A 1 80 ? 7.528 9.895 11.462 1.00 88.12 80 GLU A C 1
ATOM 648 O O . GLU A 1 80 ? 7.189 8.760 11.805 1.00 88.12 80 GLU A O 1
ATOM 653 N N . GLY A 1 81 ? 8.681 10.440 11.854 1.00 90.25 81 GLY A N 1
ATOM 654 C CA . GLY A 1 81 ? 9.616 9.779 12.759 1.00 90.25 81 GLY A CA 1
ATOM 655 C C . GLY A 1 81 ? 10.465 8.703 12.082 1.00 90.25 81 GLY A C 1
ATOM 656 O O . GLY A 1 81 ? 10.898 8.854 10.937 1.00 90.25 81 GLY A O 1
ATOM 657 N N . ARG A 1 82 ? 10.765 7.628 12.824 1.00 94.00 82 ARG A N 1
ATOM 658 C CA . ARG A 1 82 ? 11.508 6.480 12.285 1.00 94.00 82 ARG A CA 1
ATOM 659 C C . ARG A 1 82 ? 10.601 5.721 11.326 1.00 94.00 82 ARG A C 1
ATOM 661 O O . ARG A 1 82 ? 9.435 5.506 11.627 1.00 94.00 82 ARG A O 1
ATOM 668 N N . LEU A 1 83 ? 11.152 5.306 10.191 1.00 95.62 83 LEU A N 1
ATOM 669 C CA . LEU A 1 83 ? 10.419 4.570 9.169 1.00 95.62 83 LEU A CA 1
ATOM 670 C C . LEU A 1 83 ? 11.092 3.222 8.918 1.00 95.62 83 LEU A C 1
ATOM 672 O O . LEU A 1 83 ? 12.328 3.164 8.895 1.00 95.62 83 LEU A O 1
ATOM 676 N N . PRO A 1 84 ? 10.316 2.162 8.640 1.00 97.06 84 PRO A N 1
ATOM 677 C CA . PRO A 1 84 ? 10.875 0.968 8.040 1.00 97.06 84 PRO A CA 1
ATOM 678 C C . PRO A 1 84 ? 11.572 1.345 6.733 1.00 97.06 84 PRO A C 1
ATOM 680 O O . PRO A 1 84 ? 11.066 2.140 5.929 1.00 97.06 84 PRO A O 1
ATOM 683 N N . VAL A 1 85 ? 12.734 0.737 6.496 1.00 97.69 85 VAL A N 1
ATOM 684 C CA . VAL A 1 85 ? 13.397 0.855 5.196 1.00 97.69 85 VAL A CA 1
ATOM 685 C C . VAL A 1 85 ? 12.459 0.403 4.077 1.00 97.69 85 VAL A C 1
ATOM 687 O O . VAL A 1 85 ? 11.622 -0.491 4.265 1.00 97.69 85 VAL A O 1
ATOM 690 N N . ALA A 1 86 ? 12.613 1.031 2.911 1.00 98.19 86 ALA A N 1
ATOM 691 C CA . ALA A 1 86 ? 11.924 0.638 1.693 1.00 98.19 86 ALA A CA 1
ATOM 692 C C . ALA A 1 86 ? 12.151 -0.849 1.418 1.00 98.19 86 ALA A C 1
ATOM 694 O O . ALA A 1 86 ? 13.293 -1.296 1.340 1.00 98.19 86 ALA A O 1
ATOM 695 N N . ARG A 1 87 ? 11.064 -1.612 1.284 1.00 98.25 87 ARG A N 1
ATOM 696 C CA . ARG A 1 87 ? 11.126 -3.074 1.249 1.00 98.25 87 ARG A CA 1
ATOM 697 C C . ARG A 1 87 ? 10.058 -3.689 0.364 1.00 98.25 87 ARG A C 1
ATOM 699 O O . ARG A 1 87 ? 8.945 -3.182 0.233 1.00 98.25 87 ARG A O 1
ATOM 706 N N . SER A 1 88 ? 10.372 -4.856 -0.170 1.00 97.88 88 SER A N 1
ATOM 707 C CA . SER A 1 88 ? 9.441 -5.721 -0.889 1.00 97.88 88 SER A CA 1
ATOM 708 C C . SER A 1 88 ? 9.447 -7.133 -0.313 1.00 97.88 88 SER A C 1
ATOM 710 O O . SER A 1 88 ? 10.304 -7.471 0.501 1.00 97.88 88 SER A O 1
ATOM 712 N N . ALA A 1 89 ? 8.464 -7.946 -0.701 1.00 96.81 89 ALA A N 1
ATOM 713 C CA . ALA A 1 89 ? 8.346 -9.353 -0.306 1.00 96.81 89 ALA A CA 1
ATOM 714 C C . ALA A 1 89 ? 8.367 -9.576 1.223 1.00 96.81 89 ALA A C 1
ATOM 716 O O . ALA A 1 89 ? 8.877 -10.585 1.707 1.00 96.81 89 ALA A O 1
ATOM 717 N N . HIS A 1 90 ? 7.836 -8.612 1.976 1.00 97.38 90 HIS A N 1
ATOM 718 C CA . HIS A 1 90 ? 7.637 -8.688 3.421 1.00 97.38 90 HIS A CA 1
ATOM 719 C C . HIS A 1 90 ? 6.262 -9.296 3.732 1.00 97.38 90 HIS A C 1
ATOM 721 O O . HIS A 1 90 ? 5.373 -9.311 2.878 1.00 97.38 90 HIS A O 1
ATOM 727 N N . GLY A 1 91 ? 6.083 -9.784 4.957 1.00 96.88 91 GLY A N 1
ATOM 728 C CA . GLY A 1 91 ? 4.761 -10.145 5.470 1.00 96.88 91 GLY A CA 1
ATOM 729 C C . GLY A 1 91 ? 4.084 -8.927 6.090 1.00 96.88 91 GLY A C 1
ATOM 730 O O . GLY A 1 91 ? 4.766 -8.128 6.733 1.00 96.88 91 GLY A O 1
ATOM 731 N N . ALA A 1 92 ? 2.762 -8.804 5.945 1.00 97.62 92 ALA A N 1
ATOM 732 C CA . ALA A 1 92 ? 1.972 -7.838 6.707 1.00 97.62 92 ALA A CA 1
ATOM 733 C C . ALA A 1 92 ? 0.688 -8.452 7.280 1.00 97.62 92 ALA A C 1
ATOM 735 O O . ALA A 1 92 ? 0.072 -9.302 6.644 1.00 97.62 92 ALA A O 1
ATOM 736 N N . THR A 1 93 ? 0.273 -8.006 8.465 1.00 96.75 93 THR A N 1
ATOM 737 C CA . THR A 1 93 ? -0.994 -8.402 9.096 1.00 96.75 93 THR A CA 1
ATOM 738 C C . THR A 1 93 ? -1.563 -7.261 9.930 1.00 96.75 93 THR A C 1
ATOM 740 O O . THR A 1 93 ? -0.834 -6.367 10.350 1.00 96.75 93 THR A O 1
ATOM 743 N N . VAL A 1 94 ? -2.864 -7.299 10.202 1.00 96.62 94 VAL A N 1
ATOM 744 C CA . VAL A 1 94 ? -3.505 -6.389 11.156 1.00 96.62 94 VAL A CA 1
ATOM 745 C C . VAL A 1 94 ? -3.769 -7.147 12.446 1.00 96.62 94 VAL A C 1
ATOM 747 O O . VAL A 1 94 ? -4.322 -8.245 12.425 1.00 96.62 94 VAL A O 1
ATOM 750 N N . TYR A 1 95 ? -3.362 -6.568 13.569 1.00 92.50 95 TYR A N 1
ATOM 751 C CA . TYR A 1 95 ? -3.631 -7.108 14.895 1.00 92.50 95 TYR A CA 1
ATOM 752 C C . TYR A 1 95 ? -3.715 -5.976 15.913 1.00 92.50 95 TYR A C 1
ATOM 754 O O . TYR A 1 95 ? -2.865 -5.084 15.916 1.00 92.50 95 TYR A O 1
ATOM 762 N N . SER A 1 96 ? -4.727 -6.033 16.784 1.00 93.25 96 SER A N 1
ATOM 763 C CA . SER A 1 96 ? -4.974 -5.017 17.814 1.00 93.25 96 SER A CA 1
ATOM 764 C C . SER A 1 96 ? -4.984 -3.593 17.240 1.00 93.25 96 SER A C 1
ATOM 766 O O . SER A 1 96 ? -4.308 -2.708 17.757 1.00 93.25 96 SER A O 1
ATOM 768 N N . GLU A 1 97 ? -5.707 -3.401 16.127 1.00 94.06 97 GLU A N 1
ATOM 769 C CA . GLU A 1 97 ? -5.904 -2.090 15.477 1.00 94.06 97 GLU A CA 1
ATOM 770 C C . GLU A 1 97 ? -4.603 -1.440 14.965 1.00 94.06 97 GLU A C 1
ATOM 772 O O . GLU A 1 97 ? -4.558 -0.249 14.645 1.00 94.06 97 GLU A O 1
ATOM 777 N N . LYS A 1 98 ? -3.541 -2.245 14.847 1.00 95.06 98 LYS A N 1
ATOM 778 C CA . LYS A 1 98 ? -2.260 -1.867 14.264 1.00 95.06 98 LYS A CA 1
ATOM 779 C C . LYS A 1 98 ? -1.942 -2.724 13.041 1.00 95.06 98 LYS A C 1
ATOM 781 O O . LYS A 1 98 ? -2.259 -3.915 12.999 1.00 95.06 98 LYS A O 1
ATOM 786 N N . LEU A 1 99 ? -1.285 -2.119 12.058 1.00 96.75 99 LEU A N 1
ATOM 787 C CA . LEU A 1 99 ? -0.628 -2.814 10.956 1.00 96.75 99 LEU A CA 1
ATOM 788 C C . LEU A 1 99 ? 0.765 -3.240 11.407 1.00 96.75 99 LEU A C 1
ATOM 790 O O . LEU A 1 99 ? 1.556 -2.398 11.819 1.00 96.75 99 LEU A O 1
ATOM 794 N N . TRP A 1 100 ? 1.062 -4.524 11.262 1.00 97.50 100 TRP A N 1
ATOM 795 C CA . TRP A 1 100 ? 2.351 -5.138 11.539 1.00 97.50 100 TRP A CA 1
ATOM 796 C C . TRP A 1 100 ? 3.010 -5.557 10.236 1.00 97.50 100 TRP A C 1
ATOM 798 O O . TRP A 1 100 ? 2.364 -6.196 9.405 1.00 97.50 100 TRP A O 1
ATOM 808 N N . ILE A 1 101 ? 4.297 -5.259 10.081 1.00 97.62 101 ILE A N 1
ATOM 809 C CA . ILE A 1 101 ? 5.123 -5.754 8.977 1.00 97.62 101 ILE A CA 1
ATOM 810 C C . ILE A 1 101 ? 6.344 -6.488 9.522 1.00 97.62 101 ILE A C 1
ATOM 812 O O . ILE A 1 101 ? 6.899 -6.112 10.556 1.00 97.62 101 ILE A O 1
ATOM 816 N N . PHE A 1 102 ? 6.769 -7.533 8.818 1.00 97.25 102 PHE A N 1
ATOM 817 C CA . PHE A 1 102 ? 7.924 -8.334 9.206 1.00 97.25 102 PHE A CA 1
ATOM 818 C C . PHE A 1 102 ? 8.781 -8.712 8.000 1.00 97.25 102 PHE A C 1
ATOM 820 O O . PHE A 1 102 ? 8.260 -9.103 6.948 1.00 97.25 102 PHE A O 1
ATOM 827 N N . ALA A 1 103 ? 10.100 -8.656 8.195 1.00 96.81 103 ALA A N 1
ATOM 828 C CA . ALA A 1 103 ? 11.104 -9.063 7.220 1.00 96.81 103 ALA A CA 1
ATOM 829 C C . ALA A 1 103 ? 10.984 -8.304 5.880 1.00 96.81 103 ALA A C 1
ATOM 831 O O . ALA A 1 103 ? 10.634 -7.119 5.835 1.00 96.81 103 ALA A O 1
ATOM 832 N N . GLY A 1 104 ? 11.334 -8.976 4.782 1.00 96.62 104 GLY A N 1
ATOM 833 C CA . GLY A 1 104 ? 11.350 -8.437 3.424 1.00 96.62 104 GLY A CA 1
ATOM 834 C C . GLY A 1 104 ? 12.754 -8.332 2.842 1.00 96.62 104 GLY A C 1
ATOM 835 O O . GLY A 1 104 ? 13.721 -8.867 3.383 1.00 96.62 104 GLY A O 1
ATOM 836 N N . TYR A 1 105 ? 12.851 -7.655 1.706 1.00 96.44 105 TYR A N 1
ATOM 837 C CA . TYR A 1 105 ? 14.091 -7.390 0.992 1.00 96.44 105 TYR A CA 1
ATOM 838 C C . TYR A 1 105 ? 14.193 -5.899 0.677 1.00 96.44 105 TYR A C 1
ATOM 840 O O . TYR A 1 105 ? 13.289 -5.336 0.055 1.00 96.44 105 TYR A O 1
ATOM 848 N N . ASP A 1 106 ? 15.284 -5.263 1.100 1.00 96.94 106 ASP A N 1
ATOM 849 C CA . ASP A 1 106 ? 15.519 -3.823 0.913 1.00 96.94 106 ASP A CA 1
ATOM 850 C C . ASP A 1 106 ? 16.235 -3.480 -0.405 1.00 96.94 106 ASP A C 1
ATOM 852 O O . ASP A 1 106 ? 16.361 -2.309 -0.764 1.00 96.94 106 ASP A O 1
ATOM 856 N N . GLY A 1 107 ? 16.611 -4.491 -1.194 1.00 93.94 107 GLY A N 1
ATOM 857 C CA . GLY A 1 107 ? 17.402 -4.332 -2.420 1.00 93.94 107 GLY A CA 1
ATOM 858 C C . GLY A 1 107 ? 18.862 -4.752 -2.251 1.00 93.94 107 GLY A C 1
ATOM 859 O O . GLY A 1 107 ? 19.574 -4.875 -3.241 1.00 93.94 107 GLY A O 1
ATOM 860 N N . ASN A 1 108 ? 19.292 -5.017 -1.017 1.00 95.06 108 ASN A N 1
ATOM 861 C CA . ASN A 1 108 ? 20.632 -5.475 -0.678 1.00 95.06 108 ASN A CA 1
ATOM 862 C C . ASN A 1 108 ? 20.589 -6.744 0.188 1.00 95.06 108 ASN A C 1
ATOM 864 O O . ASN A 1 108 ? 21.193 -7.756 -0.163 1.00 95.06 108 ASN A O 1
ATOM 868 N N . ALA A 1 109 ? 19.818 -6.733 1.275 1.00 96.12 109 ALA A N 1
ATOM 869 C CA . ALA A 1 109 ? 19.745 -7.804 2.257 1.00 96.12 109 ALA A CA 1
ATOM 870 C C . ALA A 1 109 ? 18.303 -8.229 2.565 1.00 96.12 109 ALA A C 1
ATOM 872 O O . ALA A 1 109 ? 17.334 -7.484 2.403 1.00 96.12 109 ALA A O 1
ATOM 873 N N . ARG A 1 110 ? 18.168 -9.477 3.028 1.00 95.81 110 ARG A N 1
ATOM 874 C CA . ARG A 1 110 ? 16.930 -9.950 3.651 1.00 95.81 110 ARG A CA 1
ATOM 875 C C . ARG A 1 110 ? 16.856 -9.388 5.063 1.00 95.81 110 ARG A C 1
ATOM 877 O O . ARG A 1 110 ? 17.811 -9.516 5.824 1.00 95.81 110 ARG A O 1
ATOM 884 N N . LEU A 1 111 ? 15.719 -8.800 5.389 1.00 95.00 111 LEU A N 1
ATOM 885 C CA . LEU A 1 111 ? 15.456 -8.176 6.675 1.00 95.00 111 LEU A CA 1
ATOM 886 C C . LEU A 1 111 ? 14.868 -9.199 7.656 1.00 95.00 111 LEU A C 1
ATOM 888 O O . LEU A 1 111 ? 14.243 -10.177 7.240 1.00 95.00 111 LEU A O 1
ATOM 892 N N . ASN A 1 112 ? 15.040 -8.960 8.955 1.00 94.50 112 ASN A N 1
ATOM 893 C CA . ASN A 1 112 ? 14.408 -9.729 10.035 1.00 94.50 112 ASN A CA 1
ATOM 894 C C . ASN A 1 112 ? 13.745 -8.827 11.093 1.00 94.50 112 ASN A C 1
ATOM 896 O O . ASN A 1 112 ? 13.426 -9.295 12.184 1.00 94.50 112 ASN A O 1
ATOM 900 N N . ASP A 1 113 ? 13.585 -7.543 10.781 1.00 94.94 113 ASP A N 1
ATOM 901 C CA . ASP A 1 113 ? 12.999 -6.540 11.657 1.00 94.94 113 ASP A CA 1
ATOM 902 C C . ASP A 1 113 ? 11.465 -6.612 11.635 1.00 94.94 113 ASP A C 1
ATOM 904 O O . ASP A 1 113 ? 10.843 -7.118 10.691 1.00 94.94 113 ASP A O 1
ATOM 908 N N . MET A 1 114 ? 10.855 -6.101 12.702 1.00 96.19 114 MET A N 1
ATOM 909 C CA . MET A 1 114 ? 9.410 -6.019 12.869 1.00 96.19 114 MET A CA 1
ATOM 910 C C . MET A 1 114 ? 9.016 -4.577 13.149 1.00 96.19 114 MET A C 1
ATOM 912 O O . MET A 1 114 ? 9.630 -3.914 13.983 1.00 96.19 114 MET A O 1
ATOM 916 N N . TRP A 1 115 ? 7.974 -4.108 12.472 1.00 97.38 115 TRP A N 1
ATOM 917 C CA . TRP A 1 115 ? 7.461 -2.756 12.649 1.00 97.38 115 TRP A CA 1
ATOM 918 C C . TRP A 1 115 ? 5.954 -2.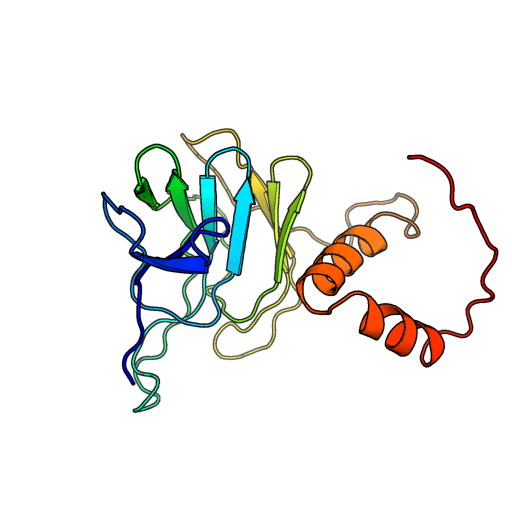758 12.798 1.00 97.38 115 TRP A C 1
ATOM 920 O O . TRP A 1 115 ? 5.269 -3.618 12.241 1.00 97.38 115 TRP A O 1
ATOM 930 N N . THR A 1 116 ? 5.442 -1.761 13.511 1.00 96.75 116 THR A N 1
ATOM 931 C CA . THR A 1 116 ? 4.009 -1.559 13.674 1.00 96.75 116 THR A CA 1
ATOM 932 C C . THR A 1 116 ? 3.612 -0.095 13.507 1.00 96.75 116 THR A C 1
ATOM 934 O O . THR A 1 116 ? 4.390 0.804 13.812 1.00 96.75 116 THR A O 1
ATOM 937 N N . ILE A 1 117 ? 2.388 0.146 13.039 1.00 95.69 117 ILE A N 1
ATOM 938 C CA . ILE A 1 117 ? 1.770 1.478 12.962 1.00 95.69 117 ILE A CA 1
ATOM 939 C C . ILE A 1 117 ? 0.286 1.388 13.337 1.00 95.69 117 ILE A C 1
ATOM 941 O O . ILE A 1 117 ? -0.385 0.415 12.989 1.00 95.69 117 ILE A O 1
ATOM 945 N N . GLY A 1 118 ? -0.227 2.368 14.083 1.00 94.25 118 GLY A N 1
ATOM 946 C CA . GLY A 1 118 ? -1.648 2.442 14.446 1.00 94.25 118 GLY A CA 1
ATOM 947 C C . GLY A 1 118 ? -2.539 2.809 13.258 1.00 94.25 118 GLY A C 1
ATOM 948 O O . GLY A 1 118 ? -2.124 3.579 12.398 1.00 94.25 118 GLY A O 1
ATOM 949 N N . LEU A 1 119 ? -3.761 2.267 13.209 1.00 93.75 119 LEU A N 1
ATOM 950 C CA . LEU A 1 119 ? -4.710 2.493 12.105 1.00 93.75 119 LEU A CA 1
ATOM 951 C C . LEU A 1 119 ? -5.936 3.350 12.480 1.00 93.75 119 LEU A C 1
ATOM 953 O O . LEU A 1 119 ? -6.851 3.483 11.668 1.00 93.75 119 LEU A O 1
ATOM 957 N N . GLN A 1 120 ? -5.986 3.912 13.692 1.00 86.94 120 GLN A N 1
ATOM 958 C CA . GLN A 1 120 ? -7.137 4.689 14.183 1.00 86.94 120 GLN A CA 1
ATOM 959 C C . GLN A 1 120 ? -7.043 6.188 13.877 1.00 86.94 120 GLN A C 1
ATOM 961 O O . GLN A 1 120 ? -7.990 6.754 13.329 1.00 86.94 120 GLN A O 1
ATOM 966 N N . ASP A 1 121 ? -5.904 6.816 14.171 1.00 73.12 121 ASP A N 1
ATOM 967 C CA . ASP A 1 121 ? -5.735 8.266 14.053 1.00 73.12 121 ASP A CA 1
ATOM 968 C C . ASP A 1 121 ? -5.027 8.637 12.751 1.00 73.12 121 ASP A C 1
ATOM 970 O O . ASP A 1 121 ? -3.998 8.066 12.417 1.00 73.12 121 ASP A O 1
ATOM 974 N N . ARG A 1 122 ? -5.576 9.594 11.993 1.00 67.06 122 ARG A N 1
ATOM 975 C CA . ARG A 1 122 ? -5.043 9.997 10.673 1.00 67.06 122 ARG A CA 1
ATOM 976 C C . ARG A 1 122 ? -4.146 11.228 10.695 1.00 67.06 122 ARG A C 1
ATOM 978 O O . ARG A 1 122 ? -3.542 11.538 9.672 1.00 67.06 122 ARG A O 1
ATOM 985 N N . GLU A 1 123 ? -4.127 11.967 11.798 1.00 68.75 123 GLU A N 1
ATOM 986 C CA . GLU A 1 123 ? -3.480 13.281 11.829 1.00 68.75 123 GLU A CA 1
ATOM 987 C C . GLU A 1 123 ? -1.955 13.139 11.850 1.00 68.75 123 GLU A C 1
ATOM 989 O O . GLU A 1 123 ? -1.291 13.812 11.068 1.00 68.75 123 GLU A O 1
ATOM 994 N N . LEU A 1 124 ? -1.407 12.214 12.653 1.00 64.62 124 LEU A N 1
ATOM 995 C CA . LEU A 1 124 ? 0.022 11.885 12.689 1.00 64.62 124 LEU A CA 1
ATOM 996 C C . LEU A 1 124 ? 0.229 10.433 13.148 1.00 64.62 124 LEU A C 1
ATOM 998 O O . LEU A 1 124 ? 0.100 10.127 14.331 1.00 64.62 124 LEU A O 1
ATOM 1002 N N . THR A 1 125 ? 0.588 9.537 12.227 1.00 85.19 125 THR A N 1
ATOM 1003 C CA . THR A 1 125 ? 0.984 8.161 12.573 1.00 85.19 125 THR A CA 1
ATOM 1004 C C . THR A 1 125 ? 2.475 7.957 12.390 1.00 85.19 125 THR A C 1
ATOM 1006 O O . THR A 1 125 ? 3.020 8.240 11.321 1.00 85.19 125 THR A O 1
ATOM 1009 N N . CYS A 1 126 ? 3.135 7.421 13.409 1.00 92.06 126 CYS A N 1
ATOM 1010 C CA . CYS A 1 126 ? 4.537 7.036 13.354 1.00 92.06 126 CYS A CA 1
ATOM 1011 C C . CYS A 1 126 ? 4.676 5.513 13.327 1.00 92.06 126 CYS A C 1
ATOM 1013 O O . CYS A 1 126 ? 3.875 4.779 13.909 1.00 92.06 126 CYS A O 1
ATOM 1015 N N . TRP A 1 127 ? 5.704 5.043 12.626 1.00 95.81 127 TRP A N 1
ATOM 1016 C CA . TRP A 1 127 ? 6.097 3.646 12.697 1.00 95.81 127 TRP A CA 1
ATOM 1017 C C . TRP A 1 127 ? 6.933 3.399 13.955 1.00 95.81 127 TRP A C 1
ATOM 1019 O O . TRP A 1 127 ? 7.810 4.187 14.312 1.00 95.81 127 TRP A O 1
ATOM 1029 N N . GLU A 1 128 ? 6.690 2.262 14.593 1.00 95.00 128 GLU A N 1
ATOM 1030 C CA . GLU A 1 128 ? 7.398 1.798 15.782 1.00 95.00 128 GLU A CA 1
ATOM 1031 C C . GLU A 1 128 ? 8.160 0.516 15.430 1.00 95.00 128 GLU A C 1
ATOM 1033 O O . GLU A 1 128 ? 7.562 -0.463 14.980 1.00 95.00 128 GLU A O 1
ATOM 1038 N N . GLU A 1 129 ? 9.482 0.516 15.613 1.00 95.56 129 GLU A N 1
ATOM 1039 C CA . GLU A 1 129 ? 10.299 -0.696 15.493 1.00 95.56 129 GLU A CA 1
ATOM 1040 C C . GLU A 1 129 ? 10.134 -1.529 16.762 1.00 95.56 129 GLU A C 1
ATOM 1042 O O . GLU A 1 129 ? 10.339 -1.030 17.871 1.00 95.56 129 GLU A O 1
ATOM 1047 N N . VAL A 1 130 ? 9.774 -2.799 16.610 1.00 94.25 130 VAL A N 1
ATOM 1048 C CA . VAL A 1 130 ? 9.538 -3.694 17.741 1.00 94.25 130 VAL A CA 1
ATOM 1049 C C . VAL A 1 130 ? 10.767 -4.566 17.949 1.00 94.25 130 VAL A C 1
ATOM 1051 O O . VAL A 1 130 ? 11.047 -5.467 17.157 1.00 94.25 130 VAL A O 1
ATOM 1054 N N . SER A 1 131 ? 11.501 -4.308 19.032 1.00 84.19 131 SER A N 1
ATOM 1055 C CA . SER A 1 131 ? 12.639 -5.136 19.423 1.00 84.19 131 SER A CA 1
ATOM 1056 C C . SER A 1 131 ? 12.170 -6.393 20.176 1.00 84.19 131 SER A C 1
ATOM 1058 O O . SER A 1 131 ? 11.297 -6.301 21.047 1.00 84.19 131 SER A O 1
ATOM 1060 N N . PRO A 1 132 ? 12.767 -7.571 19.910 1.00 64.94 132 PRO A N 1
ATOM 1061 C CA . PRO A 1 132 ? 12.454 -8.808 20.633 1.00 64.94 132 PRO A CA 1
ATOM 1062 C C . PRO A 1 132 ? 12.701 -8.748 22.151 1.00 64.94 132 PRO A C 1
ATOM 1064 O O . PRO A 1 132 ? 12.208 -9.594 22.889 1.00 64.94 132 PRO A O 1
ATOM 1067 N N . GLU A 1 133 ? 13.471 -7.770 22.631 1.00 55.75 133 GLU A N 1
ATOM 1068 C CA . GLU A 1 133 ? 14.037 -7.746 23.987 1.00 55.75 133 GLU A CA 1
ATOM 1069 C C . GLU A 1 133 ? 13.180 -7.006 25.028 1.00 55.75 133 GLU A C 1
ATOM 1071 O O . GLU A 1 133 ? 13.549 -6.956 26.197 1.00 55.75 133 GLU A O 1
ATOM 1076 N N . SER A 1 134 ? 12.021 -6.456 24.652 1.00 43.91 134 SER A N 1
ATOM 1077 C CA . SER A 1 134 ? 11.228 -5.598 25.551 1.00 43.91 134 SER A CA 1
ATOM 1078 C C . SER A 1 134 ? 10.029 -6.265 26.240 1.00 43.91 134 SER A C 1
ATOM 1080 O O . SER A 1 134 ? 9.346 -5.601 27.018 1.00 43.91 134 SER A O 1
ATOM 1082 N N . GLN A 1 135 ? 9.768 -7.563 26.038 1.00 42.28 135 GLN A N 1
ATOM 1083 C CA . GLN A 1 135 ? 8.675 -8.252 26.741 1.00 42.28 135 GLN A CA 1
ATOM 1084 C C . GLN A 1 135 ? 9.160 -9.426 27.589 1.00 42.28 135 GLN A C 1
ATOM 1086 O O . GLN A 1 135 ? 9.300 -10.561 27.140 1.00 42.28 135 GLN A O 1
ATOM 1091 N N . GLN A 1 136 ? 9.342 -9.142 28.876 1.00 38.00 136 GLN A N 1
ATOM 1092 C CA . GLN A 1 136 ? 9.529 -10.120 29.940 1.00 38.00 136 GLN A CA 1
ATOM 1093 C C . GLN A 1 136 ? 8.178 -10.775 30.305 1.00 38.00 136 GLN A C 1
ATOM 1095 O O . GLN A 1 136 ? 7.738 -10.707 31.444 1.00 38.00 136 GLN A O 1
ATOM 1100 N N . TYR A 1 137 ? 7.495 -11.397 29.335 1.00 37.69 137 TYR A N 1
ATOM 1101 C CA . TYR A 1 137 ? 6.301 -12.215 29.574 1.00 37.69 137 TYR A CA 1
ATOM 1102 C C . TYR A 1 137 ? 6.286 -13.438 28.646 1.00 37.69 137 TYR A C 1
ATOM 1104 O O . TYR A 1 137 ? 6.305 -13.309 27.429 1.00 37.69 137 TYR A O 1
ATOM 1112 N N . SER A 1 138 ? 6.271 -14.623 29.270 1.00 34.69 138 SER A N 1
ATOM 1113 C CA . SER A 1 138 ? 5.987 -15.966 28.732 1.00 34.69 138 SER A CA 1
ATOM 1114 C C . SER A 1 138 ? 5.967 -16.110 27.198 1.00 34.69 138 SER A C 1
ATOM 1116 O O . SER A 1 138 ? 4.969 -15.849 26.524 1.00 34.69 138 SER A O 1
ATOM 1118 N N . THR A 1 139 ? 7.064 -16.628 26.651 1.00 39.69 139 THR A N 1
ATOM 1119 C CA . THR A 1 139 ? 7.336 -16.838 25.219 1.00 39.69 139 THR A CA 1
ATOM 1120 C C . THR A 1 139 ? 6.483 -17.915 24.528 1.00 39.69 139 THR A C 1
ATOM 1122 O O . THR A 1 139 ? 6.809 -18.331 23.419 1.00 39.69 139 THR A O 1
ATOM 1125 N N . SER A 1 140 ? 5.384 -18.388 25.121 1.00 43.12 140 SER A N 1
ATOM 1126 C CA . SER A 1 140 ? 4.650 -19.546 24.590 1.00 43.12 140 SER A CA 1
ATOM 1127 C C . SER A 1 140 ? 3.401 -19.231 23.762 1.00 43.12 140 SER A C 1
ATOM 1129 O O . SER A 1 140 ? 2.910 -20.132 23.091 1.00 43.12 140 SER A O 1
ATOM 1131 N N . SER A 1 141 ? 2.887 -17.994 23.750 1.00 47.16 141 SER A N 1
ATOM 1132 C CA . SER A 1 141 ? 1.606 -17.703 23.072 1.00 47.16 141 SER A CA 1
ATOM 1133 C C . SER A 1 141 ? 1.713 -16.684 21.932 1.00 47.16 141 SER A C 1
ATOM 1135 O O . SER A 1 141 ? 1.228 -16.929 20.835 1.00 47.16 141 SER A O 1
ATOM 1137 N N . TRP A 1 142 ? 2.415 -15.568 22.123 1.00 43.16 142 TRP A N 1
ATOM 1138 C CA . TRP A 1 142 ? 2.261 -14.385 21.261 1.00 43.16 142 TRP A CA 1
ATOM 1139 C C . TRP A 1 142 ? 2.965 -14.457 19.899 1.00 43.16 142 TRP A C 1
ATOM 1141 O O . TRP A 1 142 ? 2.348 -14.184 18.868 1.00 43.16 142 TRP A O 1
ATOM 1151 N N . CYS A 1 143 ? 4.228 -14.891 19.859 1.00 46.75 143 CYS A N 1
ATOM 1152 C CA . CYS A 1 143 ? 4.957 -15.050 18.595 1.00 46.75 143 CYS A CA 1
ATOM 1153 C C . CYS A 1 143 ? 4.347 -16.152 17.717 1.00 46.75 143 CYS A C 1
ATOM 1155 O O . CYS A 1 143 ? 4.394 -16.060 16.492 1.00 46.75 143 CYS A O 1
ATOM 1157 N N . PHE A 1 144 ? 3.734 -17.169 18.334 1.00 46.31 144 PHE A N 1
ATOM 1158 C CA . PHE A 1 144 ? 3.077 -18.252 17.611 1.00 46.31 144 PHE A CA 1
ATOM 1159 C C . PHE A 1 144 ? 1.880 -17.760 16.809 1.00 46.31 144 PHE A C 1
ATOM 1161 O O . PHE A 1 144 ? 1.774 -18.157 15.658 1.00 46.31 144 PHE A O 1
ATOM 1168 N N . TYR A 1 145 ? 1.032 -16.877 17.348 1.00 49.81 145 TYR A N 1
ATOM 1169 C CA . TYR A 1 145 ? -0.151 -16.392 16.626 1.00 49.81 145 TYR A CA 1
ATOM 1170 C C . TYR A 1 145 ? 0.189 -15.463 15.463 1.00 49.81 145 TYR A C 1
ATOM 1172 O O . TYR A 1 145 ? -0.410 -15.592 14.403 1.00 49.81 145 TYR A O 1
ATOM 1180 N N . ILE A 1 146 ? 1.182 -14.582 15.607 1.00 51.19 146 ILE A N 1
ATOM 1181 C CA . ILE A 1 146 ? 1.598 -13.690 14.515 1.00 51.19 146 ILE A CA 1
ATOM 1182 C C . ILE A 1 146 ? 2.273 -14.497 13.394 1.00 51.19 146 ILE A C 1
ATOM 1184 O O . ILE A 1 146 ? 1.938 -14.327 12.222 1.00 51.19 146 ILE A O 1
ATOM 1188 N N . ILE A 1 147 ? 3.149 -15.449 13.743 1.00 53.22 147 ILE A N 1
ATOM 1189 C CA . ILE A 1 147 ? 3.749 -16.380 12.774 1.00 53.22 147 ILE A CA 1
ATOM 1190 C C . ILE A 1 147 ? 2.677 -17.296 12.156 1.00 53.22 147 ILE A C 1
ATOM 1192 O O . ILE A 1 147 ? 2.726 -17.552 10.954 1.00 53.22 147 ILE A O 1
ATOM 1196 N N . LEU A 1 148 ? 1.677 -17.745 12.926 1.00 48.34 148 LEU A N 1
ATOM 1197 C CA . LEU A 1 148 ? 0.526 -18.483 12.395 1.00 48.34 148 LEU A CA 1
ATOM 1198 C C . LEU A 1 148 ? -0.246 -17.628 11.391 1.00 48.34 148 LEU A C 1
ATOM 1200 O O . LEU A 1 148 ? -0.508 -18.113 10.300 1.00 48.34 148 LEU A O 1
ATOM 1204 N N . CYS A 1 149 ? -0.580 -16.375 11.704 1.00 50.81 149 CYS A N 1
ATOM 1205 C CA . CYS A 1 149 ? -1.286 -15.480 10.784 1.00 50.81 149 CYS A CA 1
ATOM 1206 C C . CYS A 1 149 ? -0.516 -15.307 9.466 1.00 50.81 149 CYS A C 1
ATOM 1208 O O . CYS A 1 149 ? -1.121 -15.376 8.395 1.00 50.81 149 CYS A O 1
ATOM 1210 N N . PHE A 1 150 ? 0.818 -15.203 9.527 1.00 52.16 150 PHE A N 1
ATOM 1211 C CA . PHE A 1 150 ? 1.662 -15.198 8.329 1.00 52.16 150 PHE A CA 1
ATOM 1212 C C . PHE A 1 150 ? 1.612 -16.523 7.549 1.00 52.16 150 PHE A C 1
ATOM 1214 O O . PHE A 1 150 ? 1.664 -16.508 6.323 1.00 52.16 150 PHE A O 1
ATOM 1221 N N . LEU A 1 151 ? 1.477 -17.672 8.216 1.00 44.03 151 LEU A N 1
ATOM 1222 C CA . LEU A 1 151 ? 1.376 -18.984 7.564 1.00 44.03 151 LEU A CA 1
ATOM 1223 C C . LEU A 1 151 ? -0.029 -19.283 7.008 1.00 44.03 151 LEU A C 1
ATOM 1225 O O . LEU A 1 151 ? -0.142 -19.896 5.945 1.00 44.03 151 LEU A O 1
ATOM 1229 N N . PHE A 1 152 ? -1.090 -18.822 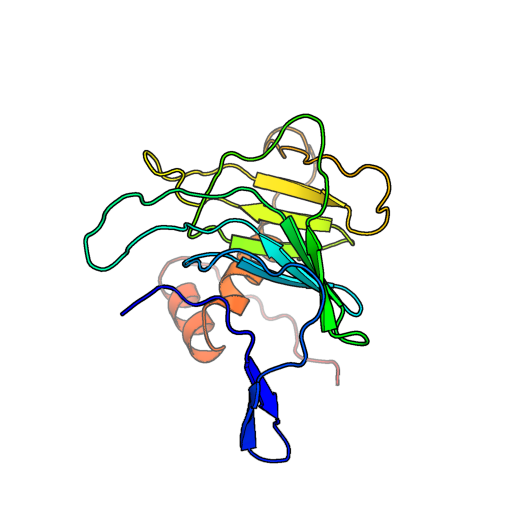7.674 1.00 42.44 152 PHE A N 1
ATOM 1230 C CA . PHE A 1 152 ? -2.484 -19.009 7.255 1.00 42.44 152 PHE A CA 1
ATOM 1231 C C . PHE A 1 152 ? -2.857 -18.176 6.021 1.00 42.44 152 PHE A C 1
ATOM 1233 O O . PHE A 1 152 ? -3.751 -18.570 5.277 1.00 42.44 152 PHE A O 1
ATOM 1240 N N . GLN A 1 153 ? -2.155 -17.071 5.752 1.00 45.91 153 GLN A N 1
ATOM 1241 C CA . GLN A 1 153 ? -2.330 -16.303 4.513 1.00 45.91 153 GLN A CA 1
ATOM 1242 C C . GLN A 1 153 ? -1.598 -16.903 3.298 1.00 45.91 153 GLN A C 1
ATOM 1244 O O . GLN A 1 153 ? -1.894 -16.518 2.169 1.00 45.91 153 GLN A O 1
ATOM 1249 N N . ILE A 1 154 ? -0.658 -17.838 3.498 1.00 42.12 154 ILE A N 1
ATOM 1250 C CA . ILE A 1 154 ? 0.218 -18.346 2.425 1.00 42.12 154 ILE A CA 1
ATOM 1251 C C . ILE A 1 154 ? -0.178 -19.758 1.956 1.00 42.12 154 ILE A C 1
ATOM 1253 O O . ILE A 1 154 ? 0.104 -20.115 0.812 1.00 42.12 154 ILE A O 1
ATOM 1257 N N . PHE A 1 155 ? -0.865 -20.562 2.778 1.00 31.52 155 PHE A N 1
ATOM 1258 C CA . PHE A 1 155 ? -1.161 -21.959 2.441 1.00 31.52 155 PHE A CA 1
ATOM 1259 C C . PHE A 1 155 ? -2.630 -22.356 2.667 1.00 31.52 155 PHE A C 1
ATOM 1261 O O . PHE A 1 155 ? -3.187 -22.054 3.722 1.00 31.52 155 PHE A O 1
ATOM 1268 N N . PRO A 1 156 ? -3.262 -23.103 1.735 1.00 34.03 156 PRO A N 1
ATOM 1269 C CA . PRO A 1 156 ? -4.555 -23.727 1.998 1.00 34.03 156 PRO A CA 1
ATOM 1270 C C . PRO A 1 156 ? -4.429 -24.733 3.154 1.00 34.03 156 PRO A C 1
ATOM 1272 O O . PRO A 1 156 ? -3.388 -25.377 3.315 1.00 34.03 156 PRO A O 1
ATOM 1275 N N . GLN A 1 157 ? -5.499 -24.879 3.948 1.00 41.75 157 GLN A N 1
ATOM 1276 C CA . GLN A 1 157 ? -5.530 -25.644 5.210 1.00 41.75 157 GLN A CA 1
ATOM 1277 C C . GLN A 1 157 ? -4.937 -27.066 5.119 1.00 41.75 157 GLN A C 1
ATOM 1279 O O . GLN A 1 157 ? -4.422 -27.585 6.106 1.00 41.75 157 GLN A O 1
ATOM 1284 N N . SER A 1 158 ? -4.932 -27.680 3.933 1.00 40.12 158 SER A N 1
ATOM 1285 C CA . SER A 1 158 ? -4.382 -29.015 3.675 1.00 40.12 158 SER A CA 1
ATOM 1286 C C . SER A 1 158 ? -2.849 -29.116 3.735 1.00 40.12 158 SER A C 1
ATOM 1288 O O . SER A 1 158 ? -2.322 -30.206 3.956 1.00 40.12 158 SER A O 1
ATOM 1290 N N . VAL A 1 159 ? -2.108 -28.014 3.571 1.00 42.62 159 VAL A N 1
ATOM 1291 C CA . VAL A 1 159 ? -0.627 -28.018 3.574 1.00 42.62 159 VAL A CA 1
ATOM 1292 C C . VAL A 1 159 ? -0.062 -27.780 4.981 1.00 42.62 159 VAL A C 1
ATOM 1294 O O . VAL A 1 159 ? 1.031 -28.251 5.309 1.00 42.62 159 VAL A O 1
ATOM 1297 N N . ILE A 1 160 ? -0.836 -27.122 5.849 1.00 41.12 160 ILE A N 1
ATOM 1298 C CA . ILE A 1 160 ? -0.449 -26.778 7.226 1.00 41.12 160 ILE A CA 1
ATOM 1299 C C . ILE A 1 160 ? -0.212 -28.048 8.059 1.00 41.12 160 ILE A C 1
ATOM 1301 O O . ILE A 1 160 ? 0.804 -28.149 8.750 1.00 41.12 160 ILE A O 1
ATOM 1305 N N . SER A 1 161 ? -1.058 -29.075 7.911 1.00 37.00 161 SER A N 1
ATOM 1306 C CA . SER A 1 161 ? -0.874 -30.367 8.592 1.00 37.00 161 SER A CA 1
ATOM 1307 C C . SER A 1 161 ? 0.405 -31.102 8.164 1.00 37.00 161 SER A C 1
ATOM 1309 O O . SER A 1 161 ? 1.019 -31.799 8.972 1.00 37.00 161 SER A O 1
ATOM 1311 N N . TYR A 1 162 ? 0.851 -30.926 6.916 1.00 31.80 162 TYR A N 1
ATOM 1312 C CA . TYR A 1 162 ? 1.999 -31.653 6.362 1.00 31.80 162 TYR A CA 1
ATOM 1313 C C . TYR A 1 162 ? 3.353 -31.071 6.791 1.00 31.80 162 TYR A C 1
ATOM 1315 O O . TYR A 1 162 ? 4.298 -31.823 7.041 1.00 31.80 162 TYR A O 1
ATOM 1323 N N . ILE A 1 163 ? 3.456 -29.743 6.912 1.00 35.97 163 ILE A N 1
ATOM 1324 C CA . ILE A 1 163 ? 4.687 -29.075 7.365 1.00 35.97 163 ILE A CA 1
ATOM 1325 C C . ILE A 1 163 ? 4.883 -29.274 8.875 1.00 35.97 163 ILE A C 1
ATOM 1327 O O . ILE A 1 163 ? 6.008 -29.523 9.318 1.00 35.97 163 ILE A O 1
ATOM 1331 N N . PHE A 1 164 ? 3.799 -29.249 9.658 1.00 34.34 164 PHE A N 1
ATOM 1332 C CA . PHE A 1 164 ? 3.866 -29.407 11.114 1.00 34.34 164 PHE A CA 1
ATOM 1333 C C . PHE A 1 164 ? 4.288 -30.826 11.536 1.00 34.34 164 PHE A C 1
ATOM 1335 O O . PHE A 1 164 ? 5.065 -30.991 12.473 1.00 34.34 164 PHE A O 1
ATOM 1342 N N . CYS A 1 165 ? 3.868 -31.855 10.792 1.00 33.31 165 CYS A N 1
ATOM 1343 C CA . CYS A 1 165 ? 4.130 -33.254 11.142 1.00 33.31 165 CYS A CA 1
ATOM 1344 C C . CYS A 1 165 ? 5.596 -33.700 10.929 1.00 33.31 165 CYS A C 1
ATOM 1346 O O . CYS A 1 165 ? 6.042 -34.664 11.547 1.00 33.31 165 CYS A O 1
ATOM 1348 N N . ARG A 1 166 ? 6.383 -33.013 10.080 1.00 32.34 166 ARG A N 1
ATOM 1349 C CA . ARG A 1 166 ? 7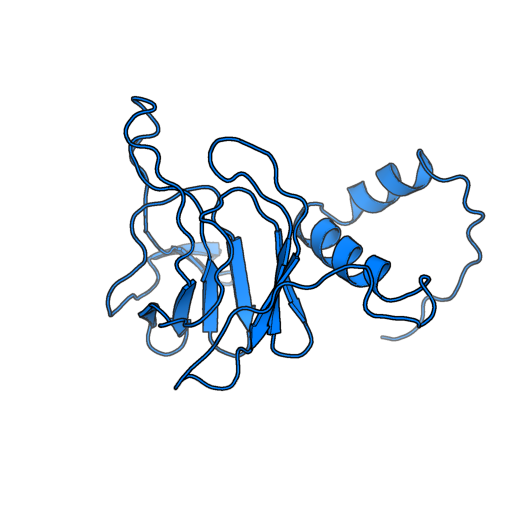.745 -33.467 9.717 1.00 32.34 166 ARG A CA 1
ATOM 1350 C C . ARG A 1 166 ? 8.913 -32.738 10.384 1.00 32.34 166 ARG A C 1
ATOM 1352 O O . ARG A 1 166 ? 10.028 -33.244 10.283 1.00 32.34 166 ARG A O 1
ATOM 1359 N N . LYS A 1 167 ? 8.721 -31.592 11.052 1.00 42.06 167 LYS A N 1
ATOM 1360 C CA . LYS A 1 167 ? 9.855 -30.812 11.607 1.00 42.06 167 LYS A CA 1
ATOM 1361 C C . LYS A 1 167 ? 9.858 -30.572 13.113 1.00 42.06 167 LYS A C 1
ATOM 1363 O O . LYS A 1 167 ? 10.880 -30.133 13.630 1.00 42.06 167 LYS A O 1
ATOM 1368 N N . LEU A 1 168 ? 8.798 -30.919 13.832 1.00 34.94 168 LEU A N 1
ATOM 1369 C CA . LEU A 1 168 ? 8.769 -30.826 15.287 1.00 34.94 168 LEU A CA 1
ATOM 1370 C C . LEU A 1 168 ? 8.183 -32.128 15.837 1.00 34.94 168 LEU A C 1
ATOM 1372 O O . LEU A 1 168 ? 7.006 -32.415 15.644 1.00 34.94 168 LEU A O 1
ATOM 1376 N N . LYS A 1 169 ? 9.007 -32.939 16.515 1.00 34.16 169 LYS A N 1
ATOM 1377 C CA . LYS A 1 169 ? 8.508 -33.999 17.404 1.00 34.16 169 LYS A CA 1
ATOM 1378 C C . LYS A 1 169 ? 7.827 -33.311 18.590 1.00 34.16 169 LYS A C 1
ATOM 1380 O O . LYS A 1 169 ? 8.436 -33.138 19.638 1.00 34.16 169 LYS A O 1
ATOM 1385 N N . ILE A 1 170 ? 6.590 -32.873 18.401 1.00 35.00 170 ILE A N 1
ATOM 1386 C CA . ILE A 1 170 ? 5.715 -32.411 19.472 1.00 35.00 170 ILE A CA 1
ATOM 1387 C C . ILE A 1 170 ? 4.587 -33.430 19.544 1.00 35.00 170 ILE A C 1
ATOM 1389 O O . ILE A 1 170 ? 3.863 -33.648 18.574 1.00 35.00 170 ILE A O 1
ATOM 1393 N N . SER A 1 171 ? 4.484 -34.101 20.686 1.00 28.64 171 SER A N 1
ATOM 1394 C CA . SER A 1 171 ? 3.331 -34.921 21.033 1.00 28.64 171 SER A CA 1
ATOM 1395 C C . SER A 1 171 ? 2.087 -34.035 21.030 1.00 28.64 171 SER A C 1
ATOM 1397 O O . SER A 1 171 ? 1.984 -33.111 21.838 1.00 28.64 171 SER A O 1
ATOM 1399 N N . LEU A 1 172 ? 1.160 -34.309 20.115 1.00 29.42 172 LEU A N 1
ATOM 1400 C CA . LEU A 1 172 ? -0.175 -33.724 20.118 1.00 29.42 172 LEU A CA 1
ATOM 1401 C C . LEU A 1 172 ? -0.896 -34.175 21.393 1.00 29.42 172 LEU A C 1
ATOM 1403 O O . LEU A 1 172 ? -1.210 -35.355 21.535 1.00 29.42 172 LEU A O 1
ATOM 1407 N N . PHE A 1 173 ? -1.169 -33.244 22.303 1.00 26.31 173 PHE A N 1
ATOM 1408 C CA . PHE A 1 173 ? -2.305 -33.384 23.207 1.00 26.31 173 PHE A CA 1
ATOM 1409 C C . PHE A 1 173 ? -3.520 -32.747 22.521 1.00 26.31 173 PHE A C 1
ATOM 1411 O O . PHE A 1 173 ? -3.395 -31.636 22.000 1.00 26.31 173 PHE A O 1
ATOM 1418 N N . PRO A 1 174 ? -4.672 -33.435 22.463 1.00 33.66 174 PRO A N 1
ATOM 1419 C CA . PRO A 1 174 ? -5.855 -32.914 21.809 1.00 33.66 174 PRO A CA 1
ATOM 1420 C C . PRO A 1 174 ? -6.555 -31.950 22.765 1.00 33.66 174 PRO A C 1
ATOM 1422 O O . PRO A 1 174 ? -6.870 -32.316 23.895 1.00 33.66 174 PRO A O 1
ATOM 1425 N N . LEU A 1 175 ? -6.841 -30.735 22.312 1.00 30.08 175 LEU A N 1
ATOM 1426 C CA . LEU A 1 175 ? -7.897 -29.922 22.903 1.00 30.08 175 LEU A CA 1
ATOM 1427 C C . LEU A 1 175 ? -8.860 -29.538 21.778 1.00 30.08 175 LEU A C 1
ATOM 1429 O O . LEU A 1 175 ? -8.505 -28.765 20.892 1.00 30.08 175 LEU A O 1
ATOM 1433 N N . CYS A 1 176 ? -10.008 -30.231 21.809 1.00 28.14 176 CYS A N 1
ATOM 1434 C CA . CYS A 1 176 ? -11.349 -29.911 21.299 1.00 28.14 176 CYS A CA 1
ATOM 1435 C C . CYS A 1 176 ? -11.450 -28.683 20.375 1.00 28.14 176 CYS A C 1
ATOM 1437 O O . CYS A 1 176 ? -11.103 -27.583 20.782 1.00 28.14 176 CYS A O 1
ATOM 1439 N N . ALA A 1 177 ? -11.951 -28.749 19.135 1.00 32.56 177 ALA A N 1
ATOM 1440 C CA . ALA A 1 177 ? -13.224 -29.354 18.718 1.00 32.56 177 ALA A CA 1
ATOM 1441 C C . ALA A 1 177 ? -14.322 -29.150 19.769 1.00 32.56 177 ALA A C 1
ATOM 1443 O O . ALA A 1 177 ? -14.589 -30.057 20.544 1.00 32.56 177 ALA A O 1
ATOM 1444 N N . ASP A 1 178 ? -14.828 -27.920 19.869 1.00 30.41 178 ASP A N 1
ATOM 1445 C CA . ASP A 1 178 ? -16.262 -27.613 19.939 1.00 30.41 178 ASP A CA 1
ATOM 1446 C C . ASP A 1 178 ? -16.437 -26.102 20.115 1.00 30.41 178 ASP A C 1
ATOM 1448 O O . ASP A 1 178 ? -16.071 -25.546 21.147 1.00 30.41 178 ASP A O 1
ATOM 1452 N N . LEU A 1 179 ? -16.968 -25.446 19.083 1.00 29.42 179 LEU A N 1
ATOM 1453 C CA . LEU A 1 179 ? -18.047 -24.460 19.181 1.00 29.42 179 LEU A CA 1
ATOM 1454 C C . LEU A 1 179 ? -18.405 -24.002 17.762 1.00 29.42 179 LEU A C 1
ATOM 1456 O O . LEU A 1 179 ? -17.625 -23.344 17.071 1.00 29.42 179 LEU A O 1
ATOM 1460 N N . ILE A 1 180 ? -19.581 -24.477 17.352 1.00 35.75 180 ILE A N 1
ATOM 1461 C CA . ILE A 1 180 ? -20.445 -23.925 16.304 1.00 35.75 180 ILE A CA 1
ATOM 1462 C C . ILE A 1 180 ? -20.794 -22.478 16.660 1.00 35.75 180 ILE A C 1
ATOM 1464 O O . ILE A 1 180 ? -20.996 -22.218 17.869 1.00 35.75 180 ILE A O 1
#

pLDDT: mean 79.01, std 25.0, range [26.31, 98.56]

Radius of gyration: 18.8 Å; chains: 1; bounding box: 43×48×49 Å